Protein AF-X1UQU9-F1 (afdb_monomer)

Radius of gyration: 12.49 Å; Cα contacts (8 Å, |Δi|>4): 83; chains: 1; bounding box: 26×31×28 Å

Structure (mmCIF, N/CA/C/O backbone):
data_AF-X1UQU9-F1
#
_entry.id   AF-X1UQU9-F1
#
loop_
_atom_site.group_PDB
_atom_site.id
_atom_site.type_symbol
_atom_site.label_atom_id
_atom_site.label_alt_id
_atom_site.label_comp_id
_atom_site.label_asym_id
_atom_site.label_entity_id
_atom_site.label_seq_id
_atom_site.pdbx_PDB_ins_code
_atom_site.Cartn_x
_atom_site.Cartn_y
_atom_site.Cartn_z
_atom_site.occupancy
_atom_site.B_iso_or_equiv
_atom_site.auth_seq_id
_atom_site.auth_comp_id
_atom_site.auth_asym_id
_atom_site.auth_atom_id
_atom_site.pdbx_PDB_model_num
ATOM 1 N N . MET A 1 1 ? 8.106 -11.844 -4.224 1.00 78.69 1 MET A N 1
ATOM 2 C CA . MET A 1 1 ? 7.253 -10.799 -3.616 1.00 78.69 1 MET A CA 1
ATOM 3 C C . MET A 1 1 ? 5.792 -10.992 -3.983 1.00 78.69 1 MET A C 1
ATOM 5 O O . MET A 1 1 ? 5.041 -11.339 -3.096 1.00 78.69 1 MET A O 1
ATOM 9 N N . ILE A 1 2 ? 5.387 -10.811 -5.247 1.00 81.06 2 ILE A N 1
ATOM 10 C CA . ILE A 1 2 ? 3.966 -10.886 -5.646 1.00 81.06 2 ILE A CA 1
ATOM 11 C C . ILE A 1 2 ? 3.341 -12.244 -5.290 1.00 81.06 2 ILE A C 1
ATOM 13 O O . ILE A 1 2 ? 2.282 -12.271 -4.682 1.00 81.06 2 ILE A O 1
ATOM 17 N N . ALA A 1 3 ? 4.039 -13.353 -5.563 1.00 78.94 3 ALA A N 1
ATOM 18 C CA . ALA A 1 3 ? 3.574 -14.694 -5.192 1.00 78.94 3 ALA A CA 1
ATOM 19 C C . ALA A 1 3 ? 3.348 -14.872 -3.677 1.00 78.94 3 ALA A C 1
ATOM 21 O O . ALA A 1 3 ? 2.332 -15.426 -3.279 1.00 78.94 3 ALA A O 1
ATOM 22 N N . GLU A 1 4 ? 4.245 -14.342 -2.839 1.00 81.25 4 GLU A N 1
ATOM 23 C CA . GLU A 1 4 ? 4.128 -14.399 -1.369 1.00 81.25 4 GLU A CA 1
ATOM 24 C C . GLU A 1 4 ? 2.946 -13.574 -0.843 1.00 81.25 4 GLU A C 1
ATOM 26 O O . GLU A 1 4 ? 2.390 -13.865 0.210 1.00 81.25 4 GLU A O 1
ATOM 31 N N . LEU A 1 5 ? 2.570 -12.521 -1.573 1.00 79.75 5 LEU A N 1
ATOM 32 C CA . LEU A 1 5 ? 1.477 -11.624 -1.216 1.00 79.75 5 LEU A CA 1
ATOM 33 C C . LEU A 1 5 ? 0.155 -12.022 -1.866 1.00 79.75 5 LEU A C 1
ATOM 35 O O . LEU A 1 5 ? -0.839 -11.374 -1.600 1.00 79.75 5 LEU A O 1
ATOM 39 N N . ALA A 1 6 ? 0.099 -13.033 -2.728 1.00 76.25 6 ALA A N 1
ATOM 40 C CA . ALA A 1 6 ? -1.114 -13.294 -3.501 1.00 76.25 6 ALA A CA 1
ATOM 41 C C . ALA A 1 6 ? -2.284 -13.816 -2.648 1.00 76.25 6 ALA A C 1
ATOM 43 O O . ALA A 1 6 ? -3.436 -13.632 -3.019 1.00 76.25 6 ALA A O 1
ATOM 44 N N . SER A 1 7 ? -1.999 -14.457 -1.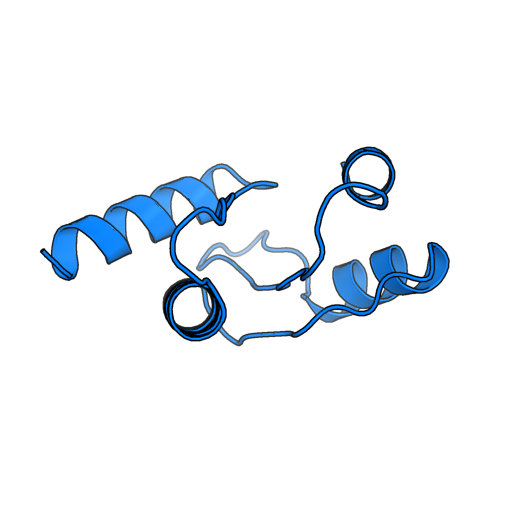511 1.00 79.31 7 SER A N 1
ATOM 45 C CA . SER A 1 7 ? -3.012 -15.096 -0.660 1.00 79.31 7 SER A CA 1
ATOM 46 C C . SER A 1 7 ? -3.325 -14.342 0.634 1.00 79.31 7 SER A C 1
ATOM 48 O O . SER A 1 7 ? -4.069 -14.863 1.459 1.00 79.31 7 SER A O 1
ATOM 50 N N . LEU A 1 8 ? -2.692 -13.191 0.871 1.00 77.81 8 LEU A N 1
ATOM 51 C CA . LEU A 1 8 ? -2.748 -12.488 2.159 1.00 77.81 8 LEU A CA 1
ATOM 52 C C . LEU A 1 8 ? -3.686 -11.268 2.187 1.00 77.81 8 LEU A C 1
ATOM 54 O O . LEU A 1 8 ? -4.408 -11.131 3.167 1.00 77.81 8 LEU A O 1
ATOM 58 N N . PRO A 1 9 ? -3.669 -10.360 1.196 1.00 76.81 9 PRO A N 1
ATOM 59 C CA . PRO A 1 9 ? -4.425 -9.124 1.257 1.00 76.81 9 PRO A CA 1
ATOM 60 C C . PRO A 1 9 ? -5.824 -9.283 0.660 1.00 76.81 9 PRO A C 1
ATOM 62 O O . PRO A 1 9 ? -5.986 -9.815 -0.437 1.00 76.81 9 PRO A O 1
ATOM 65 N N . ASP A 1 10 ? -6.812 -8.695 1.332 1.00 84.06 10 ASP A N 1
ATOM 66 C CA . ASP A 1 10 ? -8.160 -8.503 0.782 1.00 84.06 10 ASP A CA 1
ATOM 67 C C . ASP A 1 10 ? -8.191 -7.420 -0.315 1.00 84.06 10 ASP A C 1
ATOM 69 O O . ASP A 1 10 ? -9.076 -7.408 -1.171 1.00 84.06 10 ASP A O 1
ATOM 73 N N . LEU A 1 11 ? -7.207 -6.511 -0.308 1.00 91.38 11 LEU A N 1
ATOM 74 C CA . LEU A 1 11 ? -7.055 -5.422 -1.271 1.00 91.38 11 LEU A CA 1
ATOM 75 C C . LEU A 1 11 ? -5.580 -5.201 -1.624 1.00 91.38 11 LEU A C 1
ATOM 77 O O . LEU A 1 11 ? -4.742 -4.977 -0.750 1.00 91.38 11 LEU A O 1
ATOM 81 N N . VAL A 1 12 ? -5.274 -5.174 -2.923 1.00 94.94 12 VAL A N 1
ATOM 82 C CA . VAL A 1 12 ? -3.962 -4.772 -3.446 1.00 94.94 12 VAL A CA 1
ATOM 83 C C . VAL A 1 12 ? -4.080 -3.424 -4.145 1.00 94.94 12 VAL A C 1
ATOM 85 O O . VAL A 1 12 ? -4.850 -3.279 -5.090 1.00 94.94 12 VAL A O 1
ATOM 88 N N . ILE A 1 13 ? -3.268 -2.455 -3.718 1.00 96.12 13 ILE A N 1
ATOM 89 C CA . ILE A 1 13 ? -3.108 -1.165 -4.395 1.00 96.12 13 ILE A CA 1
ATOM 90 C C . ILE A 1 13 ? -1.705 -1.113 -4.997 1.00 96.12 13 ILE A C 1
ATOM 92 O O . ILE A 1 13 ? -0.701 -1.158 -4.285 1.00 96.12 13 ILE A O 1
ATOM 96 N N . VAL A 1 14 ? -1.634 -1.017 -6.319 1.00 95.75 14 VAL A N 1
ATOM 97 C CA . VAL A 1 14 ? -0.400 -0.818 -7.075 1.00 95.75 14 VAL A CA 1
ATOM 98 C C . VAL A 1 14 ? -0.203 0.674 -7.315 1.00 95.75 14 VAL A C 1
ATOM 100 O O . VAL A 1 14 ? -1.115 1.392 -7.714 1.00 95.75 14 VAL A O 1
ATOM 103 N N . THR A 1 15 ? 1.016 1.151 -7.098 1.00 95.25 15 THR A N 1
ATOM 104 C CA . THR A 1 15 ? 1.389 2.548 -7.325 1.00 95.25 15 THR A CA 1
ATOM 105 C C . THR A 1 15 ? 2.854 2.638 -7.746 1.00 95.25 15 THR A C 1
ATOM 107 O O . THR A 1 15 ? 3.548 1.619 -7.803 1.00 95.25 15 THR A O 1
ATOM 110 N N . HIS A 1 16 ? 3.342 3.843 -8.030 1.00 93.44 16 HIS A N 1
ATOM 111 C CA . HIS A 1 16 ? 4.748 4.087 -8.332 1.00 93.44 16 HIS A CA 1
ATOM 112 C C . HIS A 1 16 ? 5.348 5.160 -7.416 1.00 93.44 16 HIS A C 1
ATOM 114 O O . HIS A 1 16 ? 4.714 6.156 -7.072 1.00 93.44 16 HIS A O 1
ATOM 120 N N . SER A 1 17 ? 6.601 4.937 -7.015 1.00 90.88 17 SER A N 1
ATOM 121 C CA . SER A 1 17 ? 7.422 5.929 -6.316 1.00 90.88 17 SER A CA 1
ATOM 122 C C . SER A 1 17 ? 7.895 7.017 -7.278 1.00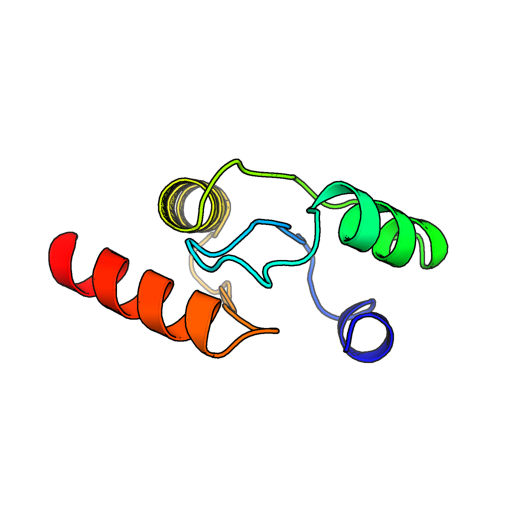 90.88 17 SER A C 1
ATOM 124 O O . SER A 1 17 ? 8.100 6.744 -8.464 1.00 90.88 17 SER A O 1
ATOM 126 N N . ARG A 1 18 ? 8.222 8.198 -6.754 1.00 89.31 18 ARG A N 1
ATOM 127 C CA . ARG A 1 18 ? 8.913 9.294 -7.453 1.00 89.31 18 ARG A CA 1
ATOM 128 C C . ARG A 1 18 ? 10.395 8.956 -7.687 1.00 89.31 18 ARG A C 1
ATOM 130 O O . ARG A 1 18 ? 11.293 9.674 -7.256 1.00 89.31 18 ARG A O 1
ATOM 137 N N . HIS A 1 19 ? 10.668 7.837 -8.357 1.00 86.06 19 HIS A N 1
ATOM 138 C CA . HIS A 1 19 ? 12.016 7.353 -8.638 1.00 86.06 19 HIS A CA 1
ATOM 139 C C . HIS A 1 19 ? 12.138 6.900 -10.107 1.00 86.06 19 HIS A C 1
ATOM 141 O O . HIS A 1 19 ? 11.312 6.108 -10.552 1.00 86.06 19 HIS A O 1
ATOM 147 N N . PRO A 1 20 ? 13.193 7.288 -10.860 1.00 79.06 20 PRO A N 1
ATOM 148 C CA . PRO A 1 20 ? 13.324 6.970 -12.294 1.00 79.06 20 PRO A CA 1
ATOM 149 C C . PRO A 1 20 ? 13.356 5.475 -12.646 1.00 79.06 20 PRO A C 1
ATOM 151 O O . PRO A 1 20 ? 13.109 5.089 -13.779 1.00 79.06 20 PRO A O 1
ATOM 154 N N . ARG A 1 21 ? 13.703 4.626 -11.673 1.00 84.19 21 ARG A N 1
ATOM 155 C CA . ARG A 1 21 ? 13.699 3.154 -11.791 1.00 84.19 21 ARG A CA 1
ATOM 156 C C . ARG A 1 21 ? 12.397 2.498 -11.312 1.00 84.19 21 ARG A C 1
ATOM 158 O O . ARG A 1 21 ? 12.394 1.292 -11.077 1.00 84.19 21 ARG A O 1
ATOM 165 N N . ALA A 1 22 ? 11.343 3.272 -11.060 1.00 84.25 22 ALA A N 1
ATOM 166 C CA . ALA A 1 22 ? 10.058 2.705 -10.683 1.00 84.25 22 ALA A CA 1
ATOM 167 C C . ALA A 1 22 ? 9.538 1.816 -11.818 1.00 84.25 22 ALA A C 1
ATOM 169 O O . ALA A 1 22 ? 9.632 2.165 -12.993 1.00 84.25 22 ALA A O 1
ATOM 170 N N . VAL A 1 23 ? 9.031 0.643 -11.451 1.00 85.81 23 VAL A N 1
ATOM 171 C CA . VAL A 1 23 ? 8.381 -0.257 -12.401 1.00 85.81 23 VAL A CA 1
ATOM 172 C C . VAL A 1 23 ? 7.046 0.359 -12.801 1.00 85.81 23 VAL A C 1
ATOM 174 O O . VAL A 1 23 ? 6.332 0.888 -11.950 1.00 85.81 23 VAL A O 1
ATOM 177 N N . GLU A 1 24 ? 6.707 0.259 -14.083 1.00 87.31 24 GLU A N 1
ATOM 178 C CA . GLU A 1 24 ? 5.411 0.695 -14.593 1.00 87.31 24 GLU A CA 1
ATOM 179 C C . GLU A 1 24 ? 4.277 -0.061 -13.872 1.00 87.31 24 GLU A C 1
ATOM 181 O O . GLU A 1 24 ? 4.266 -1.301 -13.919 1.00 87.31 24 GLU A O 1
ATOM 186 N N . PRO A 1 25 ? 3.307 0.630 -13.240 1.00 86.38 25 PRO A N 1
ATOM 187 C CA . PRO A 1 25 ? 2.197 -0.001 -12.524 1.00 86.38 25 PRO A CA 1
ATOM 188 C C . PRO A 1 25 ? 1.478 -1.097 -13.318 1.00 86.38 25 PRO A C 1
ATOM 190 O O . PRO A 1 25 ? 1.173 -2.154 -12.765 1.00 86.38 25 PRO A O 1
ATOM 193 N N . ALA A 1 26 ? 1.294 -0.910 -14.629 1.00 87.94 26 ALA A N 1
ATOM 194 C CA . ALA A 1 26 ? 0.661 -1.900 -15.505 1.00 87.94 26 ALA A CA 1
ATOM 195 C C . ALA A 1 26 ? 1.369 -3.270 -15.498 1.00 87.94 26 ALA A C 1
ATOM 197 O O . ALA A 1 26 ? 0.719 -4.311 -15.605 1.00 87.94 26 ALA A O 1
ATOM 198 N N . THR A 1 27 ? 2.694 -3.289 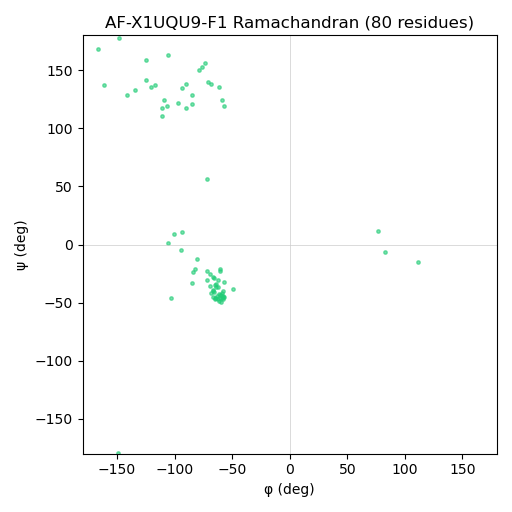-15.318 1.00 90.06 27 THR A N 1
ATOM 199 C CA . THR A 1 27 ? 3.467 -4.537 -15.219 1.00 90.06 27 THR A CA 1
ATOM 200 C C . THR A 1 27 ? 3.089 -5.300 -13.953 1.00 90.06 27 THR A C 1
ATOM 202 O O . THR A 1 27 ? 2.835 -6.500 -14.004 1.00 90.06 27 THR A O 1
ATOM 205 N N . LEU A 1 28 ? 2.997 -4.601 -12.819 1.00 90.50 28 LEU A N 1
ATOM 206 C CA . LEU A 1 28 ? 2.644 -5.209 -11.536 1.00 90.50 28 LEU A CA 1
ATOM 207 C C . LEU A 1 28 ? 1.194 -5.713 -11.532 1.00 90.50 28 LEU A C 1
ATOM 209 O O . LEU A 1 28 ? 0.947 -6.821 -11.065 1.00 90.50 28 LEU A O 1
ATOM 213 N N . VAL A 1 29 ? 0.258 -4.957 -12.118 1.00 92.12 29 VAL A N 1
ATOM 214 C CA . VAL A 1 29 ? -1.148 -5.375 -12.285 1.00 92.12 29 VAL A CA 1
ATOM 215 C C . VAL A 1 29 ? -1.248 -6.685 -13.066 1.00 92.12 29 VAL A C 1
ATOM 217 O O . VAL A 1 29 ? -1.976 -7.591 -12.663 1.00 92.12 29 VAL A O 1
ATOM 220 N N . SER A 1 30 ? -0.494 -6.811 -14.163 1.00 92.19 30 SER A N 1
ATOM 221 C CA . SER A 1 30 ? -0.437 -8.045 -14.955 1.00 92.19 30 SER A CA 1
ATOM 222 C C . SER A 1 30 ? 0.048 -9.233 -14.116 1.00 92.19 30 SER A C 1
ATOM 224 O O . SER A 1 30 ? -0.542 -10.310 -14.178 1.00 92.19 30 SER A O 1
ATOM 226 N N . GLU A 1 31 ? 1.083 -9.053 -13.294 1.00 92.12 31 GLU A N 1
ATOM 227 C CA . GLU A 1 31 ? 1.589 -10.126 -12.429 1.00 92.12 31 GLU A CA 1
ATOM 228 C C . GLU A 1 31 ? 0.596 -10.534 -11.328 1.00 92.12 31 GLU A C 1
ATOM 230 O O . GLU A 1 31 ? 0.435 -11.728 -11.083 1.00 92.12 31 GLU A O 1
ATOM 235 N N . PHE A 1 32 ? -0.118 -9.589 -10.706 1.00 90.62 32 PHE A N 1
ATOM 236 C CA . PHE A 1 32 ? -1.190 -9.916 -9.752 1.00 90.62 32 PHE A CA 1
ATOM 237 C C . PHE A 1 32 ? -2.366 -10.631 -10.432 1.00 90.62 32 PHE A C 1
ATOM 239 O O . PHE A 1 32 ? -2.867 -11.634 -9.921 1.00 90.62 32 PHE A O 1
ATOM 246 N N . SER A 1 33 ? -2.736 -10.187 -11.635 1.00 91.06 33 SER A N 1
ATOM 247 C CA . SER A 1 33 ? -3.835 -10.774 -12.410 1.00 91.06 33 SER A CA 1
ATOM 248 C C . SER A 1 33 ? -3.567 -12.234 -12.782 1.00 91.06 33 SER A C 1
ATOM 250 O O . SER A 1 33 ? -4.478 -13.059 -12.739 1.00 91.06 33 SER A O 1
ATOM 252 N N . LYS A 1 34 ? -2.309 -12.593 -13.084 1.00 92.25 34 LYS A N 1
ATOM 253 C CA . LYS A 1 34 ? -1.899 -13.990 -13.334 1.00 92.25 34 LYS A CA 1
ATOM 254 C C . LYS A 1 34 ? -2.143 -14.914 -12.139 1.00 92.25 34 LYS A C 1
ATOM 256 O O . LYS A 1 34 ? -2.251 -16.121 -12.328 1.00 92.25 34 LYS A O 1
ATOM 261 N N . LEU A 1 35 ? -2.225 -14.359 -10.931 1.00 89.69 35 LEU A N 1
ATOM 262 C CA . LEU A 1 35 ? -2.481 -15.089 -9.690 1.00 89.69 35 LEU A CA 1
ATOM 263 C C . LEU A 1 35 ? -3.943 -14.976 -9.227 1.00 89.69 35 LEU A C 1
ATOM 265 O O . LEU A 1 35 ? -4.264 -15.407 -8.125 1.00 89.69 35 LEU A O 1
ATOM 269 N N . GLY A 1 36 ? -4.829 -14.409 -10.054 1.00 89.12 36 GLY A N 1
ATOM 270 C CA . GLY A 1 36 ? -6.246 -14.226 -9.726 1.00 89.12 36 GLY A CA 1
ATOM 271 C C . GLY A 1 36 ? -6.527 -13.073 -8.759 1.00 89.12 36 GLY A C 1
ATOM 272 O O . GLY A 1 36 ? -7.645 -12.964 -8.263 1.00 89.12 36 GLY A O 1
ATOM 273 N N . VAL A 1 37 ? -5.540 -12.210 -8.499 1.00 89.62 37 VAL A N 1
ATOM 274 C CA . VAL A 1 37 ? -5.679 -11.059 -7.602 1.00 89.62 37 VAL A CA 1
ATOM 275 C C . VAL A 1 37 ? -5.977 -9.809 -8.421 1.00 89.62 37 VAL A C 1
ATOM 277 O O . VAL A 1 37 ? -5.196 -9.418 -9.290 1.00 89.62 37 VAL A O 1
ATOM 280 N N . VAL A 1 38 ? -7.106 -9.165 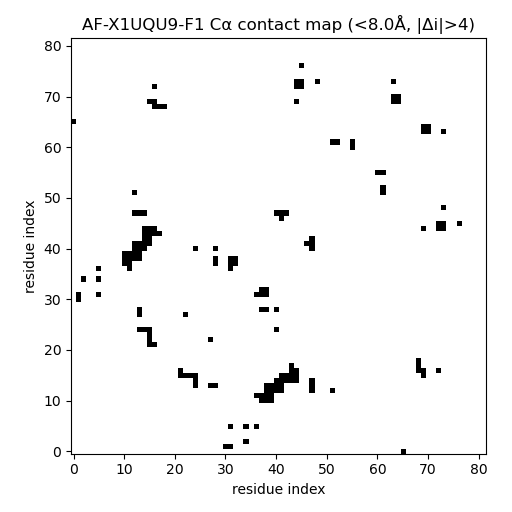-8.132 1.00 89.81 38 VAL A N 1
ATOM 281 C CA . VAL A 1 38 ? -7.462 -7.870 -8.721 1.00 89.81 38 VAL A CA 1
ATOM 282 C C . VAL A 1 38 ? -6.805 -6.763 -7.903 1.00 89.81 38 VAL A C 1
ATOM 284 O O . VAL A 1 38 ? -6.945 -6.724 -6.683 1.00 89.81 38 VAL A O 1
ATOM 287 N N . SER A 1 39 ? -6.096 -5.858 -8.575 1.00 92.94 39 SER A N 1
ATOM 288 C CA . SER A 1 39 ? -5.422 -4.725 -7.940 1.00 92.94 39 SER A CA 1
ATOM 289 C C . SER A 1 39 ? -5.982 -3.386 -8.414 1.00 92.94 39 SER A C 1
ATOM 291 O O . SER A 1 39 ? -6.147 -3.183 -9.618 1.00 92.94 39 SER A O 1
ATOM 293 N N . GLU A 1 40 ? -6.190 -2.452 -7.488 1.00 95.31 40 GLU A N 1
ATOM 294 C CA . GLU A 1 40 ? -6.441 -1.043 -7.805 1.00 95.31 40 GLU A CA 1
ATOM 295 C C . GLU A 1 40 ? -5.116 -0.341 -8.150 1.00 95.31 40 GLU A C 1
ATOM 297 O O . GLU A 1 40 ? -4.058 -0.721 -7.648 1.00 95.31 40 GLU A O 1
ATOM 302 N N . VAL A 1 41 ? -5.152 0.676 -9.014 1.00 95.56 41 VAL A N 1
ATOM 303 C CA . VAL A 1 41 ? -3.956 1.421 -9.440 1.00 95.56 41 VAL A CA 1
ATOM 304 C C . VAL A 1 41 ? -4.102 2.884 -9.072 1.00 95.56 41 VAL A C 1
ATOM 306 O O . VAL A 1 41 ? -5.142 3.485 -9.335 1.00 95.56 41 VAL A O 1
ATOM 309 N N . THR A 1 42 ? -3.044 3.474 -8.521 1.00 96.50 42 THR A N 1
ATOM 310 C CA . THR A 1 42 ? -2.974 4.917 -8.285 1.00 96.50 42 THR A CA 1
ATOM 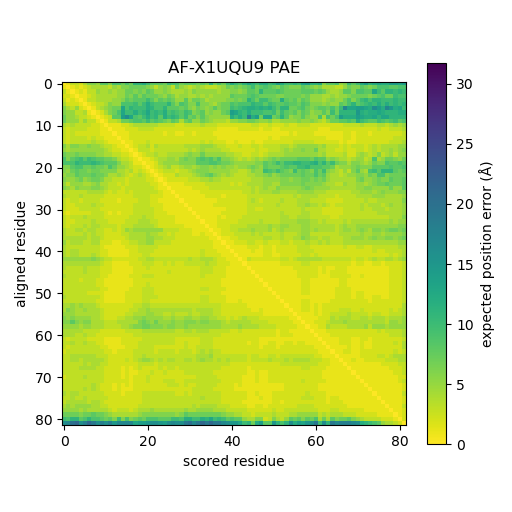311 C C . THR A 1 42 ? -1.750 5.554 -8.931 1.00 96.50 42 THR A C 1
ATOM 313 O O . THR A 1 42 ? -0.738 4.908 -9.210 1.00 96.50 42 THR A O 1
ATOM 316 N N . GLU A 1 43 ? -1.842 6.864 -9.148 1.00 91.75 43 GLU A N 1
ATOM 317 C CA . GLU A 1 43 ? -0.817 7.649 -9.836 1.00 91.75 43 GLU A CA 1
ATOM 318 C C . GLU A 1 43 ? 0.366 8.031 -8.945 1.00 91.75 43 GLU A C 1
ATOM 320 O O . GLU A 1 43 ? 1.354 8.540 -9.447 1.00 91.75 43 GLU A O 1
ATOM 325 N N . ASN A 1 44 ? 0.284 7.877 -7.624 1.00 94.50 44 ASN A N 1
ATOM 326 C CA . ASN A 1 44 ? 1.398 8.177 -6.722 1.00 94.50 44 ASN A CA 1
ATOM 327 C C . ASN A 1 44 ? 1.158 7.599 -5.323 1.00 94.50 44 ASN A C 1
ATOM 329 O O . ASN A 1 44 ? 0.042 7.222 -4.958 1.00 94.50 44 ASN A O 1
ATOM 333 N N . VAL A 1 45 ? 2.213 7.602 -4.507 1.00 96.06 45 VAL A N 1
ATOM 334 C CA . VAL A 1 45 ? 2.173 7.098 -3.129 1.00 96.06 45 VAL A CA 1
ATOM 335 C C . VAL A 1 45 ? 1.129 7.812 -2.265 1.00 96.06 45 VAL A C 1
ATOM 337 O O . VAL A 1 45 ? 0.419 7.147 -1.520 1.00 96.06 45 VAL A O 1
ATOM 340 N N . ALA A 1 46 ? 0.969 9.134 -2.387 1.00 96.50 46 ALA A N 1
ATOM 341 C CA . ALA A 1 46 ? -0.015 9.878 -1.594 1.00 96.50 46 ALA A CA 1
ATOM 342 C C . ALA A 1 46 ? -1.452 9.401 -1.870 1.00 96.50 46 ALA A C 1
ATOM 344 O O . ALA A 1 46 ? -2.187 9.065 -0.944 1.00 96.50 46 ALA A O 1
ATOM 345 N N . SER A 1 47 ? -1.831 9.287 -3.145 1.00 97.25 47 SER A N 1
ATOM 346 C CA . SER A 1 47 ? -3.143 8.757 -3.541 1.00 97.25 47 SER A CA 1
ATOM 347 C C . SER A 1 47 ? -3.334 7.287 -3.153 1.00 97.25 47 SER A C 1
ATOM 349 O O . SER A 1 47 ? -4.440 6.911 -2.773 1.00 97.25 47 SER A O 1
ATOM 351 N N . ALA A 1 48 ? -2.274 6.466 -3.172 1.00 97.25 48 ALA A N 1
ATOM 352 C CA . ALA A 1 48 ? -2.337 5.089 -2.671 1.00 97.25 48 ALA A CA 1
ATOM 353 C C . ALA A 1 48 ? -2.645 5.037 -1.169 1.00 97.25 48 ALA A C 1
ATOM 355 O O . ALA A 1 48 ? -3.487 4.249 -0.742 1.00 97.25 48 ALA A O 1
ATOM 356 N N . VAL A 1 49 ? -1.986 5.887 -0.374 1.00 97.19 49 VAL A N 1
ATOM 357 C CA . VAL A 1 49 ? -2.208 5.962 1.075 1.00 97.19 49 VAL A CA 1
ATOM 358 C C . VAL A 1 49 ? -3.623 6.448 1.385 1.00 97.19 49 VAL A C 1
ATOM 360 O O . VAL A 1 49 ? -4.300 5.825 2.197 1.00 97.19 49 VAL A O 1
ATOM 363 N N . GLU A 1 50 ? -4.111 7.499 0.720 1.00 97.38 50 GLU A N 1
ATOM 364 C CA . GLU A 1 50 ? -5.485 7.980 0.932 1.00 97.38 50 GLU A CA 1
ATOM 365 C C . GLU A 1 50 ? -6.539 6.935 0.570 1.00 97.38 50 GLU A C 1
ATOM 367 O O . GLU A 1 50 ? -7.503 6.744 1.316 1.00 97.38 50 GLU A O 1
ATOM 372 N N . LEU A 1 51 ? -6.351 6.229 -0.548 1.00 97.25 51 LEU A N 1
ATOM 373 C CA . LEU A 1 51 ? -7.243 5.148 -0.947 1.00 97.25 51 LEU A CA 1
ATOM 374 C C . LEU A 1 51 ? -7.229 4.023 0.094 1.00 9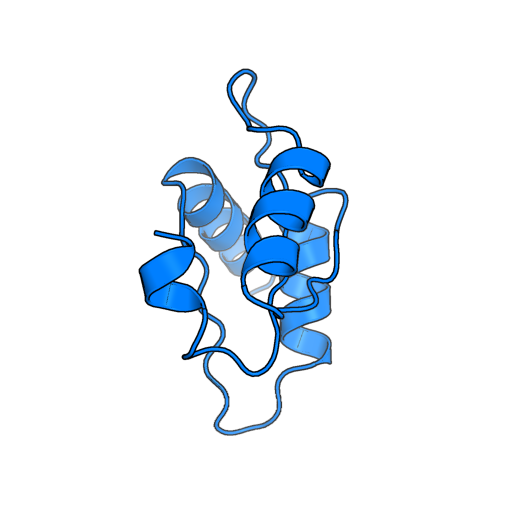7.25 51 LEU A C 1
ATOM 376 O O . LEU A 1 51 ? -8.294 3.595 0.535 1.00 97.25 51 LEU A O 1
ATOM 380 N N .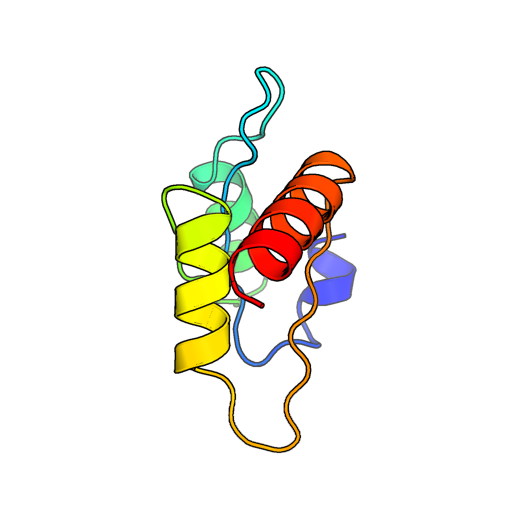 ALA A 1 52 ? -6.046 3.595 0.545 1.00 96.62 52 ALA A N 1
ATOM 381 C CA . ALA A 1 52 ? -5.914 2.567 1.573 1.00 96.62 52 ALA A CA 1
ATOM 382 C C . ALA A 1 52 ? -6.609 2.972 2.882 1.00 96.62 52 ALA A C 1
ATOM 384 O O . ALA A 1 52 ? -7.373 2.189 3.438 1.00 96.62 52 ALA A O 1
ATOM 385 N N . LEU A 1 53 ? -6.404 4.210 3.344 1.00 96.06 53 LEU A N 1
ATOM 386 C CA . LEU A 1 53 ? -7.037 4.743 4.556 1.00 96.06 53 LEU A CA 1
ATOM 387 C C . LEU A 1 53 ? -8.559 4.856 4.427 1.00 96.06 53 LEU A C 1
ATOM 389 O O . LEU A 1 53 ? -9.266 4.653 5.406 1.00 96.06 53 LEU A O 1
ATOM 393 N N . THR A 1 54 ? -9.066 5.170 3.234 1.00 96.56 54 THR A N 1
ATOM 394 C CA . THR A 1 54 ? -10.513 5.254 2.973 1.00 96.56 54 THR A CA 1
ATOM 395 C C . THR A 1 54 ? -11.170 3.871 2.947 1.00 96.56 54 THR A C 1
ATOM 397 O O . THR A 1 54 ? -12.348 3.741 3.275 1.00 96.56 54 THR A O 1
ATOM 400 N N . ARG A 1 55 ? -10.429 2.836 2.531 1.00 95.00 55 ARG A N 1
ATOM 401 C CA . ARG A 1 55 ? -10.914 1.450 2.452 1.00 95.00 55 ARG A CA 1
ATOM 402 C C . ARG A 1 55 ? -10.797 0.699 3.774 1.00 95.00 55 ARG A C 1
ATOM 404 O O . ARG A 1 55 ? -11.638 -0.153 4.041 1.00 95.00 55 ARG A O 1
ATOM 411 N N . ALA A 1 56 ? -9.771 0.999 4.564 1.00 95.56 56 ALA A N 1
ATOM 412 C CA . ALA A 1 56 ? -9.506 0.312 5.817 1.00 95.56 56 ALA A CA 1
ATOM 413 C C . ALA A 1 56 ? -10.571 0.621 6.877 1.00 95.56 56 ALA A C 1
ATOM 415 O O . ALA A 1 56 ? -10.984 1.763 7.083 1.00 95.56 56 ALA A O 1
ATOM 416 N N . THR A 1 57 ? -10.971 -0.418 7.593 1.00 94.00 57 THR A N 1
ATOM 417 C CA . THR A 1 57 ? -11.855 -0.364 8.752 1.00 94.00 57 THR A CA 1
ATOM 418 C C . THR A 1 57 ? -11.060 -0.587 10.046 1.00 94.00 57 THR A C 1
ATOM 420 O O . THR A 1 57 ? -9.910 -1.038 10.008 1.00 94.00 57 THR A O 1
ATOM 423 N N . PRO A 1 58 ? -11.614 -0.245 11.227 1.00 94.88 58 PRO A N 1
ATOM 424 C CA . PRO A 1 58 ? -10.934 -0.505 12.492 1.00 94.88 58 PRO A CA 1
ATOM 425 C C . PRO A 1 58 ? -10.599 -1.995 12.658 1.00 94.88 58 PRO A C 1
ATOM 427 O O . PRO A 1 58 ? -11.498 -2.828 12.727 1.00 94.88 58 PRO A O 1
ATOM 430 N N . GLY A 1 59 ? -9.308 -2.310 12.770 1.00 91.56 59 GLY A N 1
ATOM 431 C CA . GLY A 1 59 ? -8.802 -3.684 12.871 1.00 91.56 59 GLY A CA 1
ATOM 432 C C . GLY A 1 59 ? -8.014 -4.149 11.644 1.00 91.56 59 GLY A C 1
ATOM 433 O O . GLY A 1 59 ? -7.257 -5.111 11.761 1.00 91.56 59 GLY A O 1
ATOM 434 N N . ASP A 1 60 ? -8.118 -3.438 10.520 1.00 94.62 60 ASP A N 1
ATOM 435 C CA . ASP A 1 60 ? -7.365 -3.756 9.307 1.00 94.62 60 ASP A CA 1
ATOM 436 C C . ASP A 1 60 ? -5.895 -3.321 9.405 1.00 94.62 60 ASP A C 1
ATOM 438 O O . ASP A 1 60 ? -5.538 -2.355 10.088 1.00 94.62 60 ASP A O 1
ATOM 442 N N . LEU A 1 61 ? -5.031 -4.023 8.666 1.00 93.56 61 LEU A N 1
ATOM 443 C CA . LEU A 1 61 ? -3.621 -3.678 8.499 1.00 93.56 61 LEU A CA 1
ATOM 444 C C . LEU A 1 61 ? -3.375 -3.121 7.095 1.00 93.56 61 LEU A C 1
ATOM 446 O O . LEU A 1 61 ? -3.494 -3.834 6.103 1.00 93.56 61 LEU A O 1
ATOM 450 N N . ILE A 1 62 ? -2.911 -1.874 7.019 1.00 95.56 62 ILE A N 1
ATOM 451 C CA . ILE A 1 62 ? -2.343 -1.319 5.786 1.00 95.56 62 ILE A CA 1
ATOM 452 C C . ILE A 1 62 ? -0.835 -1.594 5.784 1.00 95.56 62 ILE A C 1
ATOM 454 O O . ILE A 1 62 ? -0.103 -1.088 6.635 1.00 95.56 62 ILE A O 1
ATOM 458 N N . CYS A 1 63 ? -0.356 -2.373 4.813 1.00 95.19 63 CYS A N 1
ATOM 459 C CA . CYS A 1 63 ? 1.065 -2.679 4.647 1.00 95.19 63 CYS A CA 1
ATOM 460 C C . CYS A 1 63 ? 1.633 -2.012 3.385 1.00 95.19 63 CYS A C 1
ATOM 462 O O . CYS A 1 63 ? 1.329 -2.418 2.265 1.00 95.19 63 CYS A O 1
ATOM 464 N N . ALA A 1 64 ? 2.501 -1.012 3.558 1.00 95.50 64 ALA A N 1
ATOM 465 C CA . ALA A 1 64 ? 3.297 -0.452 2.467 1.00 95.50 64 ALA A CA 1
ATOM 466 C C . ALA A 1 64 ? 4.573 -1.285 2.263 1.00 95.50 64 ALA A C 1
ATOM 468 O O . ALA A 1 64 ? 5.383 -1.415 3.180 1.00 95.50 64 ALA A O 1
ATOM 469 N N . THR A 1 65 ? 4.768 -1.854 1.070 1.00 93.88 65 THR A N 1
ATOM 470 C CA . THR A 1 65 ? 5.872 -2.792 0.808 1.00 93.88 65 THR A CA 1
ATOM 471 C C . THR A 1 65 ? 6.379 -2.735 -0.637 1.00 93.88 65 THR A C 1
ATOM 473 O O . THR A 1 65 ?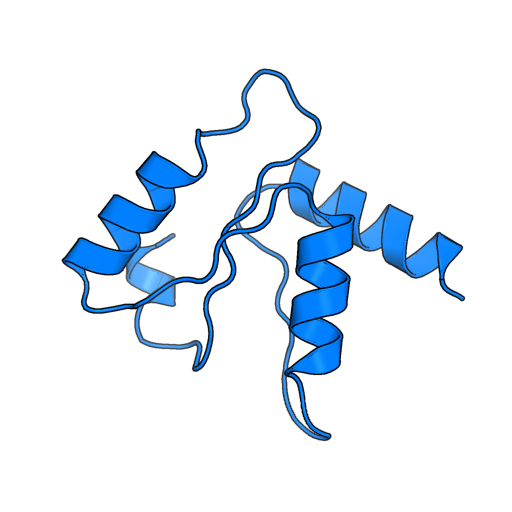 5.929 -1.937 -1.456 1.00 93.88 65 THR A O 1
ATOM 476 N N . GLY A 1 66 ? 7.369 -3.573 -0.939 1.00 89.75 66 GLY A N 1
ATOM 477 C CA . GLY A 1 66 ? 7.893 -3.835 -2.276 1.00 89.75 66 GLY A CA 1
ATOM 478 C C . GLY A 1 66 ? 8.923 -2.855 -2.815 1.00 89.75 66 GLY A C 1
ATOM 479 O O . GLY A 1 66 ? 9.538 -3.121 -3.845 1.00 89.75 66 GLY A O 1
ATOM 480 N N . SER A 1 67 ? 9.180 -1.762 -2.102 1.00 92.31 67 SER A N 1
ATOM 481 C CA . SER A 1 67 ? 10.257 -0.831 -2.425 1.00 92.31 67 SER A CA 1
ATOM 482 C C . SER A 1 67 ? 10.607 0.032 -1.219 1.00 92.31 67 SER A C 1
ATOM 484 O O . SER A 1 67 ? 9.721 0.571 -0.560 1.00 92.31 67 SER A O 1
ATOM 486 N N . LEU A 1 68 ? 11.906 0.232 -0.972 1.00 93.88 68 LEU A N 1
ATOM 487 C CA . LEU A 1 68 ? 12.370 1.193 0.034 1.00 93.88 68 LEU A CA 1
ATOM 488 C C . LEU A 1 68 ? 11.955 2.631 -0.312 1.00 93.88 68 LEU A C 1
ATOM 490 O O . LEU A 1 68 ? 11.704 3.416 0.595 1.00 93.88 68 LEU A O 1
ATOM 494 N N . PHE A 1 69 ? 11.832 2.969 -1.602 1.00 94.19 69 PHE A N 1
ATOM 495 C CA . PHE A 1 69 ? 11.340 4.284 -2.025 1.00 94.19 69 PHE A CA 1
ATOM 496 C C . PHE A 1 69 ? 9.858 4.459 -1.695 1.00 94.19 69 PHE A C 1
ATOM 498 O O . PHE A 1 69 ? 9.479 5.495 -1.166 1.00 94.19 69 PHE A O 1
ATOM 505 N N . ILE A 1 70 ? 9.036 3.426 -1.920 1.00 95.56 70 ILE A N 1
ATOM 506 C CA . ILE A 1 70 ? 7.623 3.446 -1.516 1.00 95.56 70 ILE A CA 1
ATOM 507 C C . ILE A 1 70 ? 7.513 3.640 -0.003 1.00 95.56 70 ILE A C 1
ATOM 509 O O . ILE A 1 70 ? 6.803 4.535 0.440 1.00 95.56 70 ILE A O 1
ATOM 513 N N . VAL A 1 71 ? 8.254 2.855 0.788 1.00 96.50 71 VAL A N 1
ATOM 514 C CA . VAL A 1 71 ? 8.235 2.970 2.255 1.00 96.50 71 VAL A CA 1
ATOM 515 C C . VAL A 1 71 ? 8.639 4.377 2.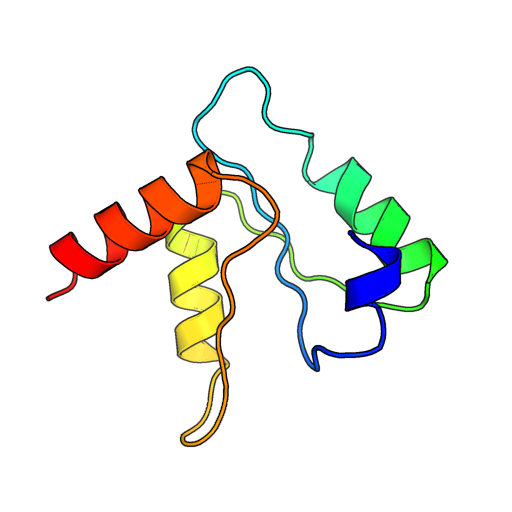704 1.00 96.50 71 VAL A C 1
ATOM 517 O O . VAL A 1 71 ? 7.937 4.977 3.515 1.00 96.50 71 VAL A O 1
ATOM 520 N N . ALA A 1 72 ? 9.719 4.934 2.149 1.00 96.25 72 ALA A N 1
ATOM 521 C CA . ALA A 1 72 ? 10.172 6.282 2.481 1.00 96.25 72 ALA A CA 1
ATOM 522 C C . ALA A 1 72 ? 9.118 7.353 2.154 1.00 96.25 72 ALA A C 1
ATOM 524 O O . ALA A 1 72 ? 8.864 8.235 2.971 1.00 96.25 72 ALA A O 1
ATOM 525 N N . GLU A 1 73 ? 8.470 7.262 0.992 1.00 96.88 73 GLU A N 1
ATOM 526 C CA . GLU A 1 73 ? 7.430 8.210 0.588 1.00 96.88 73 GLU A CA 1
ATOM 527 C C . GLU A 1 73 ? 6.153 8.084 1.425 1.00 96.88 73 GLU A C 1
ATOM 529 O O . GLU A 1 73 ? 5.534 9.098 1.742 1.00 96.88 73 GLU A O 1
ATOM 534 N N . VAL A 1 74 ? 5.777 6.868 1.837 1.00 97.56 74 VAL A N 1
ATOM 535 C CA . VAL A 1 74 ? 4.661 6.658 2.772 1.00 97.56 74 VAL A CA 1
ATOM 536 C C . VAL A 1 74 ? 4.978 7.291 4.123 1.00 97.56 74 VAL A C 1
ATOM 538 O O . VAL A 1 74 ? 4.143 8.010 4.666 1.00 97.56 74 VAL A O 1
ATOM 541 N N . MET A 1 75 ? 6.186 7.080 4.655 1.00 97.00 75 MET A N 1
ATOM 542 C CA . MET A 1 75 ? 6.612 7.710 5.908 1.00 97.00 75 MET A CA 1
ATOM 543 C C . MET A 1 75 ? 6.603 9.239 5.800 1.00 97.00 75 MET A C 1
ATOM 545 O O . MET A 1 75 ? 6.068 9.907 6.682 1.00 97.00 75 MET A O 1
ATOM 549 N N . GLU A 1 76 ? 7.143 9.794 4.710 1.00 97.06 76 GLU A N 1
ATOM 550 C CA . GLU A 1 76 ? 7.122 11.237 4.442 1.00 97.06 76 GLU A CA 1
ATOM 551 C C . GLU A 1 76 ? 5.686 11.778 4.406 1.00 97.06 76 GLU A C 1
ATOM 553 O O . GLU A 1 76 ? 5.400 12.823 4.990 1.00 97.06 76 GLU A O 1
ATOM 558 N N . TYR A 1 77 ? 4.778 11.071 3.732 1.00 96.88 77 TYR A N 1
ATOM 559 C CA . TYR A 1 77 ? 3.382 11.472 3.618 1.00 96.88 77 TYR A CA 1
ATOM 560 C C . TYR A 1 77 ? 2.663 11.447 4.973 1.00 96.88 77 TYR A C 1
ATOM 562 O O . TYR A 1 77 ? 2.019 12.426 5.349 1.00 96.88 77 TYR A O 1
ATOM 570 N N . MET A 1 78 ? 2.824 10.367 5.740 1.00 96.19 78 MET A N 1
ATOM 571 C CA . MET A 1 78 ? 2.191 10.218 7.054 1.00 96.19 78 MET A CA 1
ATOM 572 C C . MET A 1 78 ? 2.685 11.263 8.061 1.00 96.19 78 MET A C 1
ATOM 574 O O . MET A 1 78 ? 1.880 11.777 8.830 1.00 96.19 78 MET A O 1
ATOM 578 N N . LEU A 1 79 ? 3.970 11.637 8.011 1.00 95.81 79 LEU A N 1
ATOM 579 C CA . LEU A 1 79 ? 4.534 12.710 8.843 1.00 95.81 79 LEU A CA 1
ATOM 580 C C . LEU A 1 79 ? 3.971 14.099 8.513 1.00 95.81 79 LEU A C 1
ATOM 582 O O . LEU A 1 79 ? 3.940 14.963 9.379 1.00 95.81 79 LEU A O 1
ATOM 586 N N . LYS A 1 80 ? 3.562 14.346 7.264 1.00 94.00 80 LYS A N 1
ATOM 587 C CA . LYS A 1 80 ? 2.949 15.626 6.861 1.00 94.00 80 LYS A CA 1
ATOM 588 C C . LYS A 1 80 ? 1.457 15.698 7.179 1.00 94.00 80 LYS A C 1
ATOM 590 O O . LYS A 1 80 ? 0.894 16.788 7.181 1.00 94.00 80 LYS A O 1
ATOM 595 N N . ARG A 1 81 ? 0.814 14.543 7.357 1.00 88.56 81 ARG A N 1
ATOM 596 C CA . ARG A 1 81 ? -0.622 14.419 7.629 1.00 88.56 81 ARG A CA 1
ATOM 597 C C . ARG A 1 81 ? -0.955 14.583 9.120 1.00 88.56 81 ARG A C 1
ATOM 599 O O . ARG A 1 81 ? -2.100 14.902 9.427 1.00 88.56 81 ARG A O 1
ATOM 606 N N . SER A 1 82 ? 0.012 14.335 10.012 1.00 69.19 82 SER A N 1
ATOM 607 C CA . SER A 1 82 ? -0.084 14.547 11.468 1.00 69.19 82 SER A CA 1
ATOM 608 C C . SER A 1 82 ? 0.055 16.013 11.855 1.00 69.19 82 SER A C 1
ATOM 610 O O . SER A 1 82 ? -0.709 16.451 12.739 1.00 69.19 82 SER A O 1
#

Organism: NCBI:txid412755

Nearest PDB structures (foldseek):
  5lwk-assembly1_B  TM=2.958E-01  e=1.023E+00  Lacticaseibacillus paracasei
  2oqr-assembly1_A-2  TM=3.803E-01  e=4.628E+00  Mycobacterium tuberculosis H37Rv
  8btk-assembly1_Bc  TM=4.165E-01  e=7.482E+00  Oryctolagus cuniculus
  6th6-assembly1_BI  TM=2.566E-01  e=7.482E+00  Thermococcus kodakarensis KOD1

Sequence (82 aa):
MIAELASLPDLVIVTHSRHPRAVEPATLVSEFSKLGVVSEVTENVASAVELALTRATPGDLICATGSLFIVAEVMEYMLKRS

Mean predicted aligned error: 3.56 Å

InterPro domains:
  IPR004101 Mur ligase, C-terminal [PF02875] (2-67)
  IPR036615 Mur ligase, C-terminal domain superfamily [G3DSA:3.90.190.20] (1-81)
  IPR036615 Mur ligase, C-terminal domain superfamily [SSF53244] (2-77)

Foldseek 3Di:
DLVVCLPPDPAAEFEFFPDPPTDDSVVVQVVSVVSVHHYHYDHYLLVSVVVCVVPDDPPDDDDQDDDPRSVVVNVVNVVVVD

Solvent-accessible surface area (backbone atoms only — not comparable to full-atom values): 5200 Å² total; per-residue (Å²): 106,70,78,78,48,60,85,70,62,99,70,44,78,42,49,35,46,103,47,97,85,49,65,61,47,70,61,55,47,52,58,36,45,77,68,75,37,77,58,49,78,37,91,27,54,67,58,42,50,53,50,50,61,72,70,54,55,98,90,62,85,88,81,81,67,97,40,72,60,44,39,52,51,48,52,56,48,55,66,72,75,109

pLDDT: mean 91.13, std 6.28, range [69.19, 97.56]

Secondary structure (DSSP, 8-state):
-HHHHTTS-S-EEE---SSTTPPPHHHHHHHHHTTT--EEE-SSHHHHHHHHHHH--TT------S-HHHHHHHHHHHHHH-